Protein AF-A0AAC9S9D7-F1 (afdb_monomer_lite)

Secondary structure (DSSP, 8-state):
---TT-EEPBPTTTSSBPEETTEE-EEE-HHHHHHHHHHHHHHHHHHHHHT-GGGG-

Structure (mmCIF, N/CA/C/O backbone):
data_AF-A0AAC9S9D7-F1
#
_entry.id   AF-A0AAC9S9D7-F1
#
loop_
_atom_site.group_PDB
_atom_site.id
_atom_site.type_symbol
_atom_site.label_atom_id
_atom_site.label_alt_id
_atom_site.label_comp_id
_atom_site.label_asym_id
_atom_site.label_entity_id
_atom_site.label_seq_id
_atom_site.pdbx_PDB_ins_code
_atom_site.Cartn_x
_atom_site.Cartn_y
_atom_site.Cartn_z
_atom_site.occupancy
_atom_site.B_iso_or_equiv
_atom_site.auth_seq_id
_atom_site.auth_comp_id
_atom_site.auth_asym_id
_atom_site.auth_atom_id
_atom_site.pdbx_PDB_model_num
ATOM 1 N N . MET A 1 1 ? 1.879 -5.978 -19.016 1.00 52.56 1 MET A N 1
ATOM 2 C CA . MET A 1 1 ? 2.419 -5.877 -17.637 1.00 52.56 1 MET A CA 1
ATOM 3 C C . MET A 1 1 ? 3.885 -6.246 -17.785 1.00 52.56 1 MET A C 1
ATOM 5 O O . MET A 1 1 ? 4.215 -7.413 -17.661 1.00 52.56 1 MET A O 1
ATOM 9 N N . ASP A 1 2 ? 4.722 -5.297 -18.211 1.00 57.09 2 ASP A N 1
ATOM 10 C CA . ASP A 1 2 ? 6.013 -5.601 -18.867 1.00 57.09 2 ASP A CA 1
ATOM 11 C C . ASP A 1 2 ? 7.212 -4.920 -18.190 1.00 57.09 2 ASP A C 1
ATOM 13 O O . ASP A 1 2 ? 8.220 -4.612 -18.822 1.00 57.09 2 ASP A O 1
ATOM 17 N N . HIS A 1 3 ? 7.115 -4.697 -16.879 1.00 61.97 3 HIS A N 1
ATOM 18 C CA . HIS A 1 3 ? 8.258 -4.335 -16.047 1.00 61.97 3 HIS A CA 1
ATOM 19 C C . HIS A 1 3 ? 8.481 -5.464 -15.035 1.00 61.97 3 HIS A C 1
ATOM 21 O O . HIS A 1 3 ? 7.657 -5.606 -14.126 1.00 61.97 3 HIS A O 1
ATOM 27 N N . PRO A 1 4 ? 9.544 -6.281 -15.190 1.00 70.19 4 PRO A N 1
ATOM 28 C CA . PRO A 1 4 ? 9.780 -7.451 -14.339 1.00 70.19 4 PRO A CA 1
ATOM 29 C C . PRO A 1 4 ? 9.945 -7.093 -12.854 1.00 70.19 4 PRO A C 1
ATOM 31 O O . PRO A 1 4 ? 9.672 -7.931 -12.004 1.00 70.19 4 PRO A O 1
ATOM 34 N N . ASP A 1 5 ? 10.292 -5.837 -12.553 1.00 83.88 5 ASP A N 1
ATOM 35 C CA . ASP A 1 5 ? 10.544 -5.344 -11.193 1.00 83.88 5 ASP A CA 1
ATOM 36 C C . ASP A 1 5 ? 9.447 -4.397 -10.674 1.00 83.88 5 ASP A C 1
ATOM 38 O O . ASP A 1 5 ? 9.671 -3.599 -9.759 1.00 83.88 5 ASP A O 1
ATOM 42 N N . SER A 1 6 ? 8.262 -4.441 -11.287 1.00 91.19 6 SER A N 1
ATOM 43 C CA . SER A 1 6 ? 7.132 -3.604 -10.887 1.00 91.19 6 SER A CA 1
ATOM 44 C C . SER A 1 6 ? 6.093 -4.370 -10.076 1.00 91.19 6 SER A C 1
ATOM 46 O O . SER A 1 6 ? 5.862 -5.562 -10.276 1.00 91.19 6 SER A O 1
ATOM 48 N N . TRP A 1 7 ? 5.442 -3.654 -9.168 1.00 94.56 7 TRP A N 1
ATOM 49 C CA . TRP A 1 7 ? 4.484 -4.183 -8.212 1.00 94.56 7 TRP A CA 1
ATOM 50 C C . TRP A 1 7 ? 3.105 -3.574 -8.431 1.00 94.56 7 TRP A C 1
ATOM 52 O O . TRP A 1 7 ? 2.953 -2.453 -8.924 1.00 94.56 7 TRP A O 1
ATOM 62 N N . THR A 1 8 ? 2.083 -4.334 -8.054 1.00 94.75 8 THR A N 1
ATOM 63 C CA . THR A 1 8 ? 0.708 -3.848 -7.946 1.00 94.75 8 THR A CA 1
ATOM 64 C C . THR A 1 8 ? 0.246 -4.054 -6.515 1.00 94.75 8 THR A C 1
ATOM 66 O O . THR A 1 8 ? 0.388 -5.152 -5.978 1.00 94.75 8 THR A O 1
ATOM 69 N N . ILE A 1 9 ? -0.301 -3.007 -5.904 1.00 95.50 9 ILE A N 1
ATOM 70 C CA . ILE A 1 9 ? -0.892 -3.083 -4.568 1.00 95.50 9 ILE A CA 1
ATOM 71 C C . ILE A 1 9 ? -2.387 -3.319 -4.741 1.00 95.50 9 ILE A C 1
ATOM 73 O O . ILE A 1 9 ? -3.067 -2.525 -5.391 1.00 95.50 9 ILE A O 1
ATOM 77 N N . PHE A 1 10 ? -2.893 -4.397 -4.153 1.00 95.50 10 PHE A N 1
ATOM 78 C CA . PHE A 1 10 ? -4.316 -4.714 -4.150 1.00 95.50 10 PHE A CA 1
ATOM 79 C C . PHE A 1 10 ? -4.938 -4.354 -2.807 1.00 95.50 10 PHE A C 1
ATOM 81 O O . PHE A 1 10 ? -4.379 -4.660 -1.754 1.00 95.50 10 PHE A O 1
ATOM 88 N N . ASP A 1 11 ? -6.112 -3.736 -2.854 1.00 93.50 11 ASP A N 1
ATOM 89 C CA . ASP A 1 11 ? -6.975 -3.601 -1.691 1.00 93.50 11 ASP A CA 1
ATOM 90 C C . ASP A 1 11 ? -7.643 -4.954 -1.402 1.00 93.50 11 ASP A C 1
ATOM 92 O O . ASP A 1 11 ? -8.372 -5.502 -2.233 1.00 93.50 11 ASP A O 1
ATOM 96 N N . VAL A 1 12 ? -7.394 -5.496 -0.208 1.00 92.44 12 VAL A N 1
ATOM 97 C CA . VAL A 1 12 ? -7.896 -6.810 0.214 1.00 92.44 12 VAL A CA 1
ATOM 98 C C . VAL A 1 12 ? -9.424 -6.862 0.324 1.00 92.44 12 VAL A C 1
ATOM 100 O O . VAL A 1 12 ? -10.005 -7.935 0.178 1.00 92.44 12 VAL A O 1
ATOM 103 N N . PHE A 1 13 ? -10.092 -5.729 0.553 1.00 89.38 13 PHE A N 1
ATOM 104 C CA . PHE A 1 13 ? -11.543 -5.692 0.745 1.00 89.38 13 PHE A CA 1
ATOM 105 C C . PHE A 1 13 ? -12.318 -5.705 -0.571 1.00 89.38 13 PHE A C 1
ATOM 107 O O . PHE A 1 13 ? -13.419 -6.249 -0.636 1.00 89.38 13 PHE A O 1
ATOM 114 N N . THR A 1 14 ? -11.756 -5.107 -1.621 1.00 93.19 14 THR A N 1
ATOM 115 C CA . THR A 1 14 ? -12.413 -4.968 -2.929 1.00 93.19 14 THR A CA 1
ATOM 116 C C . THR A 1 14 ? -11.821 -5.886 -3.997 1.00 93.19 14 THR A C 1
ATOM 118 O O . THR A 1 14 ? -12.456 -6.130 -5.026 1.00 93.19 14 THR A O 1
ATOM 121 N N . GLY A 1 15 ? 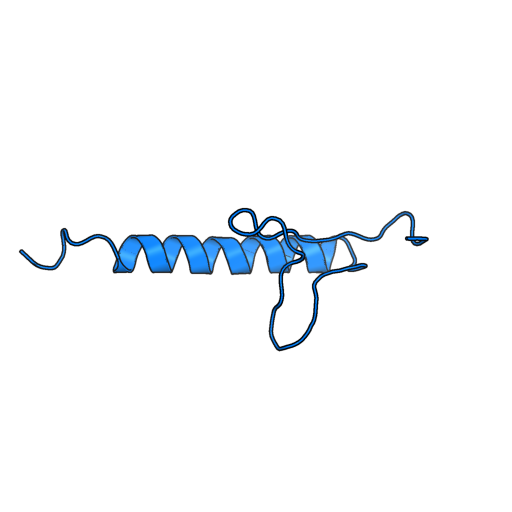-10.600 -6.383 -3.783 1.00 94.94 15 GLY A N 1
ATOM 122 C CA . GLY A 1 15 ? -9.821 -7.118 -4.779 1.00 94.94 15 GLY A CA 1
ATOM 123 C C . GLY A 1 15 ? -9.363 -6.255 -5.959 1.00 94.94 15 GLY A C 1
ATOM 124 O O . GLY A 1 15 ? -8.822 -6.787 -6.927 1.00 94.94 15 GLY A O 1
ATOM 125 N N . GLN A 1 16 ? -9.593 -4.940 -5.911 1.00 96.12 16 GLN A N 1
ATOM 126 C CA . GLN A 1 16 ? -9.179 -3.994 -6.943 1.00 96.12 16 GLN A CA 1
ATOM 127 C C . GLN A 1 16 ? -7.788 -3.427 -6.627 1.00 96.12 16 GLN A C 1
ATOM 129 O O . GLN A 1 16 ? -7.353 -3.453 -5.470 1.00 96.12 16 GLN A O 1
ATOM 134 N N . PRO A 1 17 ? -7.064 -2.896 -7.628 1.00 95.62 17 PRO A N 1
ATOM 135 C CA . PRO A 1 17 ? -5.864 -2.117 -7.363 1.00 95.62 17 PRO A CA 1
ATOM 136 C C . PRO A 1 17 ? -6.168 -0.953 -6.417 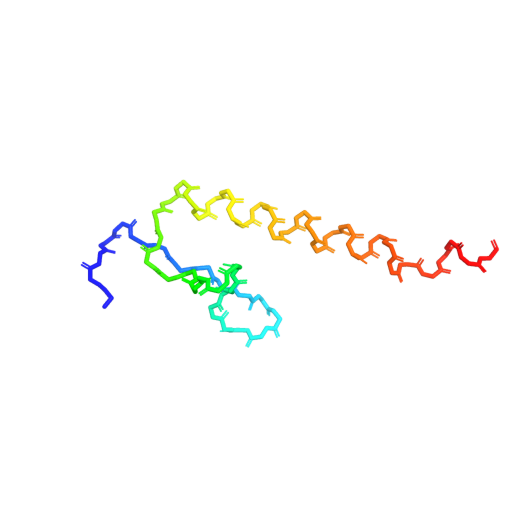1.00 95.62 17 PRO A C 1
ATOM 138 O O . PRO A 1 17 ? -7.157 -0.241 -6.598 1.00 95.62 17 PRO A O 1
ATOM 141 N N . ALA A 1 18 ? -5.308 -0.752 -5.423 1.00 94.44 18 ALA A N 1
ATOM 142 C CA . ALA A 1 18 ? -5.463 0.335 -4.472 1.00 94.44 18 ALA A CA 1
ATOM 143 C C . ALA A 1 18 ? -5.337 1.696 -5.175 1.00 94.44 18 ALA A C 1
ATOM 145 O O . ALA A 1 18 ? -4.500 1.880 -6.065 1.00 94.44 18 ALA A O 1
ATOM 146 N N . GLU A 1 19 ? -6.133 2.667 -4.733 1.00 91.94 19 GLU A N 1
ATOM 147 C CA . GLU A 1 19 ? -6.053 4.056 -5.181 1.00 91.94 19 GLU A CA 1
ATOM 148 C C . GLU A 1 19 ? -5.609 4.948 -4.017 1.00 91.94 19 GLU A C 1
ATOM 150 O O . GLU A 1 19 ? -6.135 4.862 -2.907 1.00 91.94 19 GLU A O 1
ATOM 155 N N . SER A 1 20 ? -4.639 5.830 -4.257 1.00 85.62 20 SER A N 1
ATOM 156 C CA . SER A 1 20 ? -4.275 6.882 -3.306 1.00 85.62 20 SER A CA 1
ATOM 157 C C . SER A 1 20 ? -4.017 8.186 -4.039 1.00 85.62 20 SER A C 1
ATOM 159 O O . SER A 1 20 ? -3.223 8.227 -4.977 1.00 85.62 20 SER A O 1
ATOM 161 N N . GLY A 1 21 ? -4.693 9.259 -3.620 1.00 84.00 21 GLY A N 1
ATOM 162 C CA . GLY A 1 21 ? -4.521 10.588 -4.213 1.00 84.00 21 GLY A CA 1
ATOM 163 C C . GLY A 1 21 ? -4.732 10.609 -5.730 1.00 84.00 21 GLY A C 1
ATOM 164 O O . GLY A 1 21 ? -3.939 11.226 -6.434 1.00 84.00 21 GLY A O 1
ATOM 165 N N . HIS A 1 22 ? -5.753 9.904 -6.231 1.00 87.06 22 HIS A N 1
ATOM 166 C CA . HIS A 1 22 ? -6.059 9.745 -7.662 1.00 87.06 22 HIS A CA 1
ATOM 167 C C . HIS A 1 22 ? -5.022 8.961 -8.485 1.00 87.06 22 HIS A C 1
ATOM 169 O O . HIS A 1 22 ? -5.123 8.899 -9.711 1.00 87.06 22 HIS A O 1
ATOM 175 N N . LYS A 1 23 ? -4.025 8.342 -7.839 1.00 89.62 23 LYS A N 1
ATOM 176 C CA . LYS A 1 23 ? -3.083 7.414 -8.473 1.00 89.62 23 LYS A CA 1
ATOM 177 C C . LYS A 1 23 ? -3.501 5.978 -8.168 1.00 89.62 23 LYS A C 1
ATOM 179 O O . LYS A 1 23 ? -3.622 5.597 -7.004 1.00 89.62 23 LYS A O 1
ATOM 184 N N . VAL A 1 24 ? -3.657 5.177 -9.218 1.00 93.25 24 VAL A N 1
ATOM 185 C CA . VAL A 1 24 ? -3.834 3.724 -9.116 1.00 93.25 24 VAL A CA 1
ATOM 186 C C . VAL A 1 24 ? -2.463 3.073 -8.907 1.00 93.25 24 VAL A C 1
ATOM 188 O O . VAL A 1 24 ? -1.515 3.366 -9.638 1.00 93.25 24 VAL A O 1
ATOM 191 N N . MET A 1 25 ? -2.340 2.197 -7.911 1.00 94.69 25 MET A N 1
ATOM 192 C CA . MET A 1 25 ? -1.072 1.595 -7.475 1.00 94.69 25 MET A CA 1
ATOM 193 C C . MET A 1 25 ? -0.676 0.379 -8.320 1.00 94.69 25 MET A C 1
ATOM 195 O O . MET A 1 25 ? -0.520 -0.730 -7.812 1.00 94.69 25 MET A O 1
ATOM 199 N N . VAL A 1 26 ? -0.522 0.593 -9.627 1.00 94.94 26 VAL A N 1
ATOM 200 C CA . VAL A 1 26 ? -0.088 -0.411 -10.607 1.00 94.94 26 VAL A CA 1
ATOM 201 C C . VAL A 1 26 ? 1.250 0.015 -11.198 1.00 94.94 26 VAL A 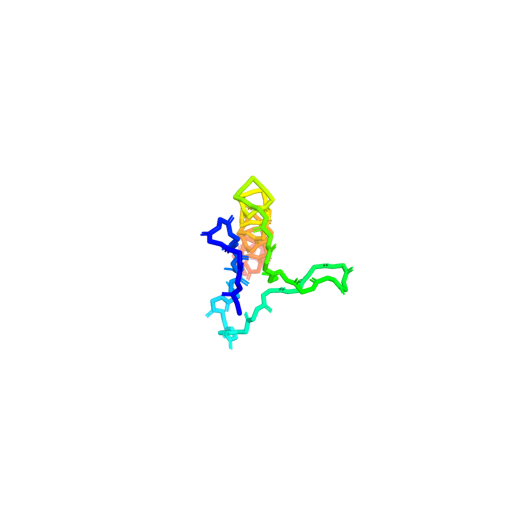C 1
ATOM 203 O O . VAL A 1 26 ? 1.413 1.163 -11.607 1.00 94.94 26 VAL A O 1
ATOM 206 N N . GLY A 1 27 ? 2.196 -0.919 -11.279 1.00 93.31 27 GLY A N 1
ATOM 207 C CA . GLY A 1 27 ? 3.498 -0.677 -11.896 1.00 93.31 27 GLY A CA 1
ATOM 208 C C . GLY A 1 27 ? 4.457 0.146 -11.027 1.00 93.31 27 GLY A C 1
ATOM 209 O O . GLY A 1 27 ? 5.347 0.801 -11.563 1.00 93.31 27 GLY A O 1
ATOM 210 N N . VAL A 1 28 ? 4.271 0.146 -9.705 1.00 92.50 28 VAL A N 1
ATOM 211 C CA . VAL A 1 28 ? 5.135 0.873 -8.758 1.00 92.50 28 VAL A CA 1
ATOM 212 C C . VAL A 1 28 ? 6.421 0.097 -8.478 1.00 92.50 28 VAL A C 1
ATOM 214 O O . VAL A 1 28 ? 6.462 -1.124 -8.631 1.00 92.50 28 VAL A O 1
ATOM 217 N N . ASN A 1 29 ? 7.487 0.785 -8.072 1.00 93.31 29 ASN A N 1
ATOM 218 C CA . ASN A 1 29 ? 8.715 0.097 -7.661 1.00 93.31 29 ASN A CA 1
ATOM 219 C C . ASN A 1 29 ? 8.565 -0.520 -6.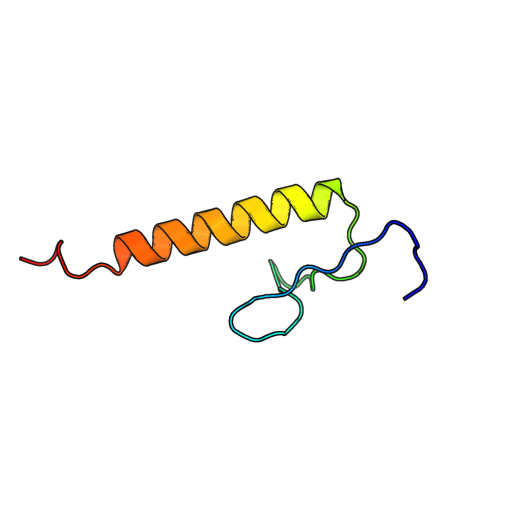256 1.00 93.31 29 ASN A C 1
ATOM 221 O O . ASN A 1 29 ? 7.644 -0.181 -5.516 1.00 93.31 29 ASN A O 1
ATOM 225 N N . ALA A 1 30 ? 9.479 -1.416 -5.878 1.00 92.56 30 ALA A N 1
ATOM 226 C CA . ALA A 1 30 ? 9.399 -2.139 -4.607 1.00 92.56 30 ALA A CA 1
ATOM 227 C C . ALA A 1 30 ? 9.414 -1.227 -3.363 1.00 92.56 30 ALA A C 1
ATOM 229 O O . ALA A 1 30 ? 8.694 -1.501 -2.409 1.00 92.56 30 ALA A O 1
ATOM 230 N N . GLY A 1 31 ? 10.197 -0.142 -3.375 1.00 93.88 31 GLY A N 1
ATOM 231 C CA . GLY A 1 31 ? 10.253 0.802 -2.253 1.00 93.88 31 GLY A CA 1
ATOM 232 C C . GLY A 1 31 ? 8.952 1.589 -2.105 1.00 93.88 31 GLY A C 1
ATOM 233 O O . GLY A 1 31 ? 8.386 1.655 -1.020 1.00 93.88 31 GLY A O 1
ATOM 234 N N . GLU A 1 32 ? 8.419 2.096 -3.220 1.00 91.94 32 GLU A N 1
ATOM 235 C CA . GLU A 1 32 ? 7.093 2.722 -3.246 1.00 91.94 32 GLU A CA 1
ATOM 236 C C . GLU A 1 32 ? 5.999 1.753 -2.783 1.00 91.94 32 GLU A C 1
ATOM 238 O O . GLU A 1 32 ? 5.076 2.162 -2.081 1.00 91.94 32 GLU A O 1
ATOM 243 N N . ALA A 1 33 ? 6.088 0.478 -3.168 1.00 93.75 33 ALA A N 1
ATOM 244 C CA . ALA A 1 33 ? 5.131 -0.535 -2.750 1.00 93.75 33 ALA A CA 1
ATOM 245 C C . ALA A 1 33 ? 5.160 -0.764 -1.232 1.00 93.75 33 ALA A C 1
ATOM 247 O O . ALA A 1 33 ? 4.097 -0.774 -0.611 1.00 93.75 33 ALA A O 1
ATOM 248 N N . ASP A 1 34 ? 6.347 -0.902 -0.637 1.00 95.44 34 ASP A N 1
ATOM 249 C CA . ASP A 1 34 ? 6.521 -1.120 0.805 1.00 95.44 34 ASP A CA 1
ATOM 250 C C . ASP A 1 34 ? 5.980 0.058 1.631 1.00 95.44 34 ASP A C 1
ATOM 252 O O . ASP A 1 34 ? 5.133 -0.124 2.513 1.00 95.44 34 ASP A O 1
ATOM 256 N N . ASP A 1 35 ? 6.369 1.282 1.263 1.00 94.81 35 ASP A N 1
ATOM 257 C CA . ASP A 1 35 ? 5.912 2.509 1.920 1.00 94.81 35 ASP A CA 1
ATOM 258 C C . ASP A 1 35 ? 4.382 2.648 1.861 1.00 94.81 35 ASP A C 1
ATOM 260 O O . ASP A 1 35 ? 3.725 2.995 2.851 1.00 94.81 35 ASP A O 1
ATOM 264 N N . MET A 1 36 ? 3.791 2.356 0.698 1.00 94.12 36 MET A N 1
ATOM 265 C CA . MET A 1 36 ? 2.349 2.464 0.492 1.00 94.12 36 MET A CA 1
ATOM 266 C C . MET A 1 36 ? 1.569 1.386 1.244 1.00 94.12 36 MET A C 1
ATOM 268 O O . MET A 1 36 ? 0.562 1.713 1.874 1.00 94.12 36 MET A O 1
ATOM 272 N N . VAL A 1 37 ? 2.020 0.127 1.226 1.00 94.81 37 VAL A N 1
ATOM 273 C CA . VAL A 1 37 ? 1.383 -0.968 1.978 1.00 94.81 37 VAL A CA 1
ATOM 274 C C . VAL A 1 37 ? 1.388 -0.659 3.470 1.00 94.81 37 VAL A C 1
ATOM 276 O O . VAL A 1 37 ? 0.348 -0.770 4.122 1.00 94.81 37 VAL A O 1
ATOM 279 N N . ARG A 1 38 ? 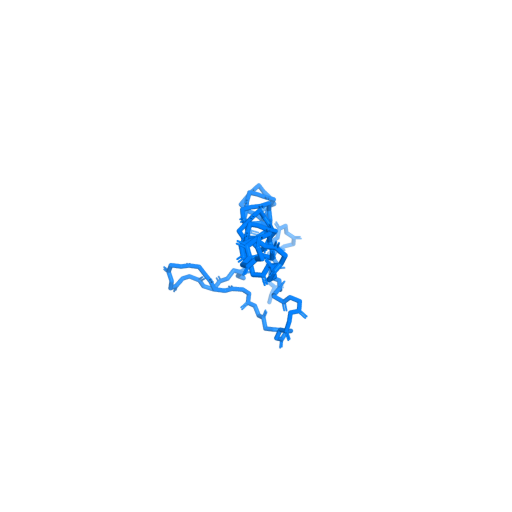2.526 -0.210 4.007 1.00 95.88 38 ARG A N 1
ATOM 280 C CA . ARG A 1 38 ? 2.636 0.180 5.414 1.00 95.88 38 ARG A CA 1
ATOM 281 C C . ARG A 1 38 ? 1.651 1.289 5.764 1.00 95.88 38 ARG A C 1
ATOM 283 O O . ARG A 1 38 ? 0.858 1.136 6.687 1.00 95.88 38 ARG A O 1
ATOM 290 N N . ARG A 1 39 ? 1.647 2.379 4.993 1.00 93.88 39 ARG A N 1
ATOM 291 C CA . ARG A 1 39 ? 0.765 3.525 5.239 1.00 93.88 39 ARG A CA 1
ATOM 292 C C . ARG A 1 39 ? -0.717 3.147 5.194 1.00 93.88 39 ARG A C 1
ATOM 294 O O . ARG A 1 39 ? -1.478 3.610 6.040 1.00 93.88 39 ARG A O 1
ATOM 301 N N . LEU A 1 40 ? -1.136 2.362 4.201 1.00 92.38 40 LEU A N 1
ATOM 302 C CA . LEU A 1 40 ? -2.536 1.952 4.054 1.00 92.38 40 LEU A CA 1
ATOM 303 C C . LEU A 1 40 ? -2.980 1.059 5.219 1.00 92.38 40 LEU A C 1
ATOM 305 O O . LEU A 1 40 ? -4.069 1.258 5.754 1.00 92.38 40 LEU A O 1
ATOM 309 N N . ASN A 1 41 ? -2.120 0.140 5.658 1.00 93.88 41 ASN A N 1
ATOM 310 C CA . ASN A 1 41 ? -2.409 -0.732 6.794 1.00 93.88 41 ASN A CA 1
ATOM 311 C C . ASN A 1 41 ? -2.428 0.028 8.127 1.00 93.88 41 ASN A C 1
ATOM 313 O O . ASN A 1 41 ? -3.322 -0.210 8.934 1.00 93.88 41 ASN A O 1
ATOM 317 N N . ASP A 1 42 ? -1.522 0.986 8.341 1.00 94.88 42 ASP A N 1
ATOM 318 C CA . ASP A 1 42 ? -1.531 1.843 9.537 1.00 94.88 42 ASP A CA 1
ATOM 319 C C . ASP A 1 42 ? -2.829 2.674 9.616 1.00 94.88 42 ASP A C 1
ATOM 321 O O . ASP A 1 42 ? -3.429 2.828 10.681 1.00 94.88 42 ASP A O 1
ATOM 325 N N . GLN A 1 43 ? -3.309 3.185 8.475 1.00 90.81 43 GLN A N 1
ATOM 326 C CA . GLN A 1 43 ? -4.589 3.897 8.390 1.00 90.81 43 GLN A CA 1
ATOM 327 C C . GLN A 1 43 ? -5.794 2.982 8.627 1.00 90.81 43 GLN A C 1
ATOM 329 O O . GLN A 1 43 ? -6.797 3.422 9.189 1.00 90.81 43 GLN A O 1
ATOM 334 N N . ASP A 1 44 ? -5.736 1.733 8.167 1.00 90.69 44 ASP A N 1
ATOM 335 C CA . ASP A 1 44 ? -6.777 0.744 8.437 1.00 90.69 44 ASP A CA 1
ATOM 336 C C . ASP A 1 44 ? -6.824 0.368 9.920 1.00 90.69 44 ASP A C 1
ATOM 338 O O . ASP A 1 44 ? -7.897 0.419 10.515 1.00 90.69 44 ASP A O 1
ATOM 342 N N . ALA A 1 45 ? -5.672 0.094 10.536 1.00 91.81 45 ALA A N 1
ATOM 343 C CA . ALA A 1 45 ? -5.563 -0.200 11.962 1.00 91.81 45 ALA A CA 1
ATOM 344 C C . ALA A 1 45 ? -6.148 0.936 12.811 1.00 91.81 45 ALA A C 1
ATOM 346 O O . ALA A 1 45 ? -7.053 0.703 13.605 1.00 91.81 45 ALA A O 1
ATOM 347 N N . LYS A 1 46 ? -5.743 2.185 12.543 1.00 90.31 46 LYS A N 1
ATOM 348 C CA . LYS A 1 46 ? -6.277 3.353 13.255 1.00 90.31 46 LYS A CA 1
ATOM 349 C C . LYS A 1 46 ? -7.798 3.490 13.116 1.00 90.31 46 LYS A C 1
ATOM 351 O O . LYS A 1 46 ? -8.474 3.795 14.092 1.00 90.31 46 LYS A O 1
ATOM 356 N N . ARG A 1 47 ? -8.349 3.262 11.917 1.00 87.69 47 ARG A N 1
ATOM 357 C CA . ARG A 1 47 ? -9.807 3.297 11.707 1.00 87.69 47 ARG A CA 1
ATOM 358 C C . ARG A 1 47 ? -10.530 2.198 12.481 1.00 87.69 47 ARG A C 1
ATOM 360 O O . ARG A 1 47 ? -11.657 2.426 12.900 1.00 87.69 47 ARG A O 1
ATOM 367 N N . ARG A 1 48 ? -9.921 1.021 12.646 1.00 85.75 48 ARG A N 1
ATOM 368 C CA . ARG A 1 48 ? -10.498 -0.069 13.447 1.00 85.75 48 ARG A CA 1
ATOM 369 C C . ARG A 1 48 ? -10.478 0.250 14.936 1.00 85.75 48 ARG A C 1
ATOM 371 O O . ARG A 1 48 ? -11.473 -0.024 15.591 1.00 85.75 48 ARG A O 1
ATOM 378 N N . ASP A 1 49 ? -9.405 0.867 15.423 1.00 86.88 49 ASP A N 1
ATOM 379 C CA . ASP A 1 49 ? -9.298 1.298 16.820 1.00 86.88 49 ASP A CA 1
ATOM 380 C C . ASP A 1 49 ? -10.340 2.383 17.148 1.00 86.88 49 ASP A C 1
ATOM 382 O O . ASP A 1 49 ? -11.017 2.303 18.164 1.00 86.88 49 ASP A O 1
ATOM 386 N N . GLU A 1 50 ? -10.536 3.366 16.260 1.00 81.00 50 GLU A N 1
ATOM 387 C CA . GLU A 1 50 ? -11.554 4.421 16.428 1.00 81.00 50 GLU A CA 1
ATOM 388 C C . GLU A 1 50 ? -12.998 3.913 16.262 1.00 81.00 50 GLU A C 1
ATOM 390 O O . GLU A 1 50 ? -13.937 4.525 16.770 1.00 81.00 50 GLU A O 1
ATOM 395 N N . ALA A 1 51 ? -13.195 2.823 15.517 1.00 73.81 51 ALA A N 1
ATOM 396 C CA . ALA A 1 51 ? -14.506 2.223 15.287 1.00 73.81 51 ALA A CA 1
ATOM 397 C C . ALA A 1 51 ? -14.890 1.178 16.345 1.00 73.81 51 ALA A C 1
ATOM 399 O O . ALA A 1 51 ? -16.004 0.653 16.269 1.00 73.81 51 ALA A O 1
ATOM 400 N N . ASP A 1 52 ? -14.010 0.862 17.301 1.00 63.53 52 ASP A N 1
ATOM 401 C CA . ASP A 1 52 ? -14.334 -0.013 18.425 1.00 63.53 52 ASP A CA 1
ATOM 402 C C . ASP A 1 52 ? -15.302 0.722 19.383 1.00 63.53 52 ASP A C 1
ATOM 404 O O . ASP A 1 52 ? -14.924 1.695 20.038 1.00 63.53 52 ASP A O 1
ATOM 408 N N . PRO A 1 53 ? -16.578 0.298 19.482 1.00 57.94 53 PRO A N 1
ATOM 409 C CA . PRO A 1 53 ? -17.602 0.983 20.273 1.00 57.94 53 PRO A CA 1
ATOM 410 C C . PRO A 1 53 ? -17.403 0.852 21.792 1.00 57.94 53 PRO A C 1
ATOM 412 O O . PRO A 1 53 ? -18.257 1.299 22.560 1.00 57.94 53 PRO A O 1
ATOM 415 N N . THR A 1 54 ? -16.311 0.238 22.252 1.00 59.03 54 THR A N 1
ATOM 416 C CA . THR A 1 54 ? -15.985 0.140 23.680 1.00 59.03 54 THR A CA 1
ATOM 417 C C . THR A 1 54 ? -15.599 1.477 24.325 1.00 59.03 54 THR A C 1
ATOM 419 O O . THR A 1 54 ? -15.646 1.563 25.549 1.00 59.03 54 THR A O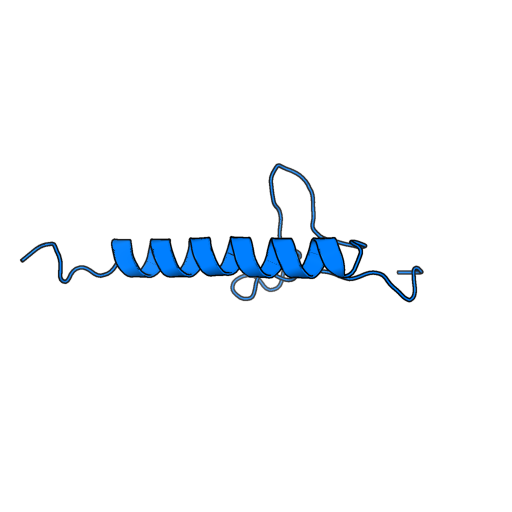 1
ATOM 422 N N . ASP A 1 55 ? -15.341 2.534 23.543 1.00 54.12 55 ASP A N 1
ATOM 423 C CA . ASP A 1 55 ? -15.051 3.898 24.038 1.00 54.12 55 ASP A CA 1
ATOM 424 C C . ASP A 1 55 ? -16.307 4.805 24.148 1.00 54.12 55 ASP A C 1
ATOM 426 O O . ASP A 1 55 ? -16.215 6.007 24.395 1.00 54.12 55 ASP A O 1
ATOM 430 N N . LEU A 1 56 ? -17.511 4.242 23.953 1.00 57.59 56 LEU A N 1
ATOM 431 C CA . LEU A 1 56 ? -18.806 4.929 24.133 1.00 57.59 56 LEU A CA 1
ATOM 432 C C . LEU A 1 56 ? -19.585 4.474 25.388 1.00 57.59 56 LEU A C 1
ATOM 434 O O . LEU A 1 56 ? -20.783 4.753 25.486 1.00 57.59 56 LEU A O 1
ATOM 438 N N . CYS A 1 57 ? -18.937 3.785 26.335 1.00 50.03 57 CYS A N 1
ATOM 439 C CA . CYS A 1 57 ? -19.535 3.370 27.614 1.00 50.03 57 CYS A CA 1
ATOM 440 C C . CYS A 1 57 ? -19.027 4.194 28.803 1.00 50.03 57 CYS A C 1
ATOM 442 O O . CYS A 1 57 ? -17.794 4.315 28.958 1.00 50.03 57 CYS A O 1
#

Foldseek 3Di:
DPDPQFDFDADPVPRATDDDPNDGRGRHGPVVNVVVVVVVVVVVVVVVVVPPCPVVD

Radius of gyration: 14.53 Å; chains: 1; bounding box: 30×18×46 Å

pLDDT: mean 85.79, std 13.46, range [50.03, 96.12]

Sequence (57 aa):
MDHPDSWTIFDVFTGQPAESGHKVMVGVNAGEADDMVRRLNDQDAKRRDEADPTDLC